Protein AF-A0A330HG38-F1 (afdb_monomer_lite)

Sequence (78 aa):
GLSRAETILPTVQDLARRHVGYGVEEHHYATVGQALIETLAAGLGEAFTQEVREAWAAAYGLLASVMIAAARDVQLAA

Structure (mmCIF, N/CA/C/O backbone):
data_AF-A0A330HG38-F1
#
_entry.id   AF-A0A330HG38-F1
#
loop_
_atom_site.group_PDB
_atom_site.id
_atom_site.type_symbol
_atom_site.label_atom_id
_atom_site.label_alt_id
_atom_site.label_comp_id
_atom_site.label_asym_id
_atom_site.label_entity_id
_atom_site.label_seq_id
_atom_site.pdbx_PDB_ins_code
_atom_site.Cartn_x
_atom_site.Cartn_y
_atom_site.Cartn_z
_atom_site.occupancy
_atom_site.B_iso_or_equiv
_atom_site.auth_seq_id
_atom_site.auth_comp_id
_atom_site.auth_asym_id
_atom_site.auth_atom_id
_atom_site.pdbx_PDB_model_num
ATOM 1 N N . GLY A 1 1 ? 9.720 -7.572 10.909 1.00 50.59 1 GLY A N 1
ATOM 2 C CA . GLY A 1 1 ? 8.550 -6.685 10.742 1.00 50.59 1 GLY A CA 1
ATOM 3 C C . GLY A 1 1 ? 9.020 -5.289 10.386 1.00 50.59 1 GLY A C 1
ATOM 4 O O . GLY A 1 1 ? 10.221 -5.060 10.454 1.00 50.59 1 GLY A O 1
ATOM 5 N N . LEU A 1 2 ? 8.112 -4.378 10.015 1.00 57.00 2 LEU A N 1
ATOM 6 C CA . LEU A 1 2 ? 8.405 -2.999 9.562 1.00 57.00 2 LEU A CA 1
ATOM 7 C C . LEU A 1 2 ? 9.324 -2.183 10.496 1.00 57.00 2 LEU A C 1
ATOM 9 O O . LEU A 1 2 ? 9.970 -1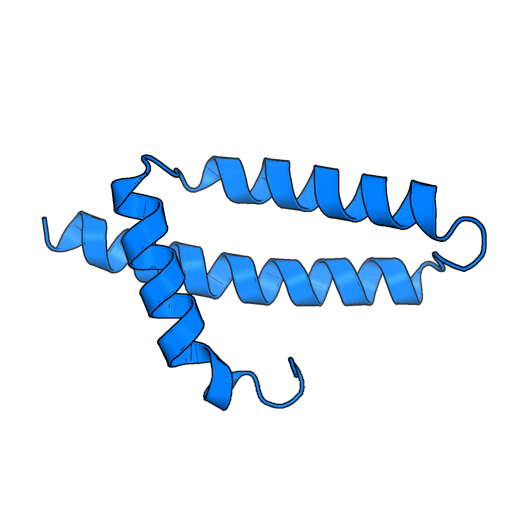.248 10.046 1.00 57.00 2 LEU A O 1
ATOM 13 N N . SER A 1 3 ? 9.476 -2.598 11.757 1.00 65.88 3 SER A N 1
ATOM 14 C CA . SER A 1 3 ? 10.505 -2.122 12.694 1.00 65.88 3 SER A CA 1
ATOM 15 C C . SER A 1 3 ? 11.958 -2.363 12.248 1.00 65.88 3 SER A C 1
ATOM 17 O O . SER A 1 3 ? 12.881 -1.845 12.865 1.00 65.88 3 SER A O 1
ATOM 19 N N . ARG A 1 4 ? 12.179 -3.153 11.189 1.00 68.69 4 ARG A N 1
ATOM 20 C CA . ARG A 1 4 ? 13.473 -3.373 10.527 1.00 68.69 4 ARG A CA 1
ATOM 21 C C . ARG A 1 4 ? 13.329 -3.205 9.014 1.00 68.69 4 ARG A C 1
ATOM 23 O O . ARG A 1 4 ? 13.601 -4.142 8.262 1.00 68.69 4 ARG A O 1
ATOM 30 N N . ALA A 1 5 ? 12.857 -2.039 8.575 1.00 67.31 5 ALA A N 1
ATOM 31 C CA . ALA A 1 5 ? 12.634 -1.723 7.160 1.00 67.31 5 ALA A CA 1
ATOM 32 C C . ALA A 1 5 ? 13.848 -2.067 6.269 1.00 67.31 5 ALA A C 1
ATOM 34 O O . ALA A 1 5 ? 13.690 -2.646 5.199 1.00 67.31 5 ALA A O 1
ATOM 35 N N . GLU A 1 6 ? 15.062 -1.834 6.767 1.00 68.94 6 GLU A N 1
ATOM 36 C CA . GLU A 1 6 ? 16.325 -2.158 6.090 1.00 68.94 6 GLU A CA 1
ATOM 37 C C . GLU A 1 6 ? 16.456 -3.648 5.736 1.00 68.94 6 GLU A C 1
ATOM 39 O O . GLU A 1 6 ? 16.927 -3.999 4.659 1.00 68.94 6 GLU A O 1
ATOM 44 N N . THR A 1 7 ? 15.981 -4.542 6.610 1.00 79.75 7 THR A N 1
ATOM 45 C CA . THR A 1 7 ? 16.105 -5.998 6.409 1.00 79.75 7 THR A CA 1
ATOM 46 C C . THR A 1 7 ? 15.150 -6.544 5.354 1.00 79.75 7 THR A C 1
ATOM 48 O O . THR A 1 7 ? 15.403 -7.606 4.792 1.00 79.75 7 THR A 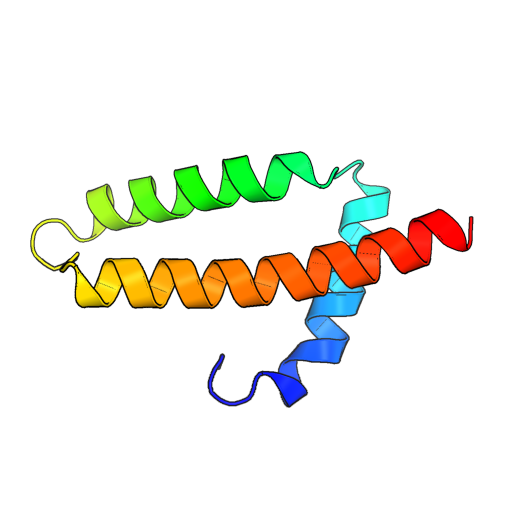O 1
ATOM 51 N N . ILE A 1 8 ? 14.056 -5.832 5.080 1.00 82.38 8 ILE A N 1
ATOM 52 C CA . ILE A 1 8 ? 13.071 -6.229 4.069 1.00 82.38 8 ILE A CA 1
ATOM 53 C C . ILE A 1 8 ? 13.266 -5.482 2.750 1.00 82.38 8 ILE A C 1
ATOM 55 O O . ILE A 1 8 ? 12.683 -5.884 1.746 1.00 82.38 8 ILE A O 1
ATOM 59 N N . LEU A 1 9 ? 14.097 -4.434 2.729 1.00 86.00 9 LEU A N 1
ATOM 60 C CA . LEU A 1 9 ? 14.292 -3.573 1.566 1.00 86.00 9 LEU A CA 1
ATOM 61 C C . LEU A 1 9 ? 14.707 -4.352 0.305 1.00 86.00 9 LEU A C 1
ATOM 63 O O . LEU A 1 9 ? 14.049 -4.162 -0.719 1.00 86.00 9 LEU A O 1
ATOM 67 N N . PRO A 1 10 ? 15.681 -5.290 0.351 1.00 90.44 10 PRO A N 1
ATOM 68 C CA . PRO A 1 10 ? 16.052 -6.060 -0.839 1.00 90.44 10 PRO A CA 1
ATOM 69 C C . PRO A 1 10 ? 14.890 -6.904 -1.380 1.00 90.44 10 PRO A C 1
ATOM 71 O O . PRO A 1 10 ? 14.668 -6.969 -2.588 1.00 90.44 10 PRO A O 1
ATOM 74 N N . THR A 1 11 ? 14.106 -7.508 -0.483 1.00 91.44 11 THR A N 1
ATOM 75 C CA . THR A 1 11 ? 12.935 -8.322 -0.835 1.00 91.44 11 THR A CA 1
ATOM 76 C C . THR A 1 11 ? 11.818 -7.476 -1.446 1.00 91.44 11 THR A C 1
ATOM 78 O O . THR A 1 11 ? 11.179 -7.896 -2.408 1.00 91.44 11 THR A O 1
ATOM 81 N N . VAL A 1 12 ? 11.583 -6.274 -0.915 1.00 92.12 12 VAL A N 1
ATOM 82 C CA . VAL A 1 12 ? 10.581 -5.330 -1.436 1.00 92.12 12 VAL A CA 1
ATOM 83 C C . VAL A 1 12 ? 10.983 -4.811 -2.817 1.00 92.12 12 VAL A C 1
ATOM 85 O O . VAL A 1 12 ? 10.143 -4.730 -3.711 1.00 92.12 12 VAL A O 1
ATOM 88 N N . GLN A 1 13 ? 12.263 -4.508 -3.027 1.00 93.19 13 GLN A N 1
ATOM 89 C CA . GLN A 1 13 ? 12.770 -4.113 -4.340 1.00 93.19 13 GLN A CA 1
ATOM 90 C C . GLN A 1 13 ? 12.618 -5.245 -5.361 1.00 93.19 13 GLN A C 1
ATOM 92 O O . GLN A 1 13 ? 12.181 -5.003 -6.481 1.00 93.19 13 GLN A O 1
ATOM 97 N N . ASP A 1 14 ? 12.914 -6.492 -4.982 1.00 94.06 14 ASP A N 1
ATOM 98 C CA . ASP A 1 14 ? 12.683 -7.647 -5.857 1.00 94.06 14 ASP A CA 1
ATOM 99 C C . ASP A 1 14 ? 11.204 -7.831 -6.218 1.00 94.06 14 ASP A C 1
ATOM 101 O O . ASP A 1 14 ? 10.850 -8.058 -7.378 1.00 94.06 14 ASP A O 1
ATOM 105 N N . LEU A 1 15 ? 10.321 -7.657 -5.233 1.00 94.75 15 LEU A N 1
ATOM 106 C CA . LEU A 1 15 ? 8.881 -7.658 -5.454 1.00 94.75 15 LEU A CA 1
ATOM 107 C C . LEU A 1 15 ? 8.471 -6.594 -6.481 1.00 94.75 15 LEU A C 1
ATOM 109 O O . LEU A 1 15 ? 7.692 -6.906 -7.383 1.00 94.75 15 LEU A O 1
ATOM 113 N N . ALA A 1 16 ? 9.016 -5.379 -6.383 1.00 94.81 16 ALA A N 1
ATOM 114 C CA . ALA A 1 16 ? 8.737 -4.291 -7.316 1.00 94.81 16 ALA A CA 1
ATOM 115 C C . ALA A 1 16 ? 9.156 -4.629 -8.752 1.00 94.81 16 ALA A C 1
ATOM 117 O O . ALA A 1 16 ? 8.371 -4.430 -9.678 1.00 94.81 16 ALA A O 1
ATOM 118 N N . ARG A 1 17 ? 10.337 -5.234 -8.944 1.00 94.12 17 ARG A N 1
ATOM 119 C CA . ARG A 1 17 ? 1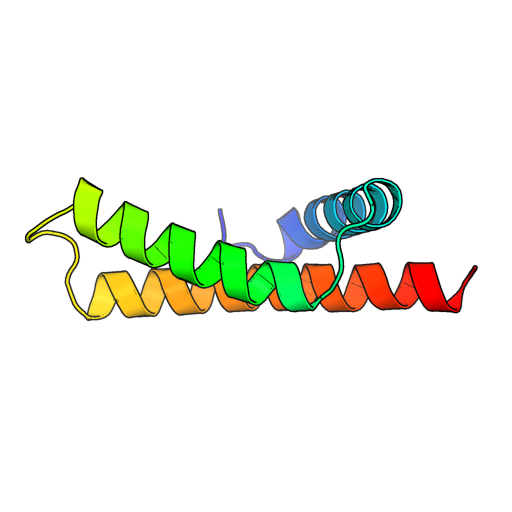0.793 -5.675 -10.275 1.00 94.12 17 ARG A CA 1
ATOM 120 C C . ARG A 1 17 ? 9.824 -6.667 -10.914 1.00 94.12 17 ARG A C 1
ATOM 122 O O . ARG A 1 17 ? 9.506 -6.552 -12.094 1.00 94.12 17 ARG A O 1
ATOM 129 N N . ARG A 1 18 ? 9.299 -7.612 -10.128 1.00 96.44 18 ARG A N 1
ATOM 130 C CA . ARG A 1 18 ? 8.272 -8.553 -10.606 1.00 96.44 18 ARG A CA 1
ATOM 131 C C . ARG A 1 18 ? 6.954 -7.853 -10.939 1.00 96.44 18 ARG A C 1
ATOM 133 O O . ARG A 1 18 ? 6.335 -8.199 -11.936 1.00 96.44 18 ARG A O 1
ATOM 140 N N . HIS A 1 19 ? 6.559 -6.846 -10.156 1.00 97.19 19 HIS A N 1
ATOM 141 C CA . HIS A 1 19 ? 5.347 -6.057 -10.410 1.00 97.19 19 HIS A CA 1
ATOM 142 C C . HIS A 1 19 ? 5.415 -5.286 -11.735 1.00 97.19 19 HIS A C 1
ATOM 144 O O . HIS A 1 19 ? 4.410 -5.232 -12.442 1.00 97.19 19 HIS A O 1
ATOM 150 N N . VAL A 1 20 ? 6.593 -4.781 -12.124 1.00 95.56 20 VAL A N 1
ATOM 151 C CA . VAL A 1 20 ? 6.797 -4.200 -13.465 1.00 95.56 20 VAL A CA 1
ATOM 152 C C . VAL A 1 20 ? 6.481 -5.230 -14.552 1.00 95.56 20 VAL A C 1
ATOM 154 O O . VAL A 1 20 ? 5.721 -4.938 -15.470 1.00 95.56 20 VAL A O 1
ATOM 157 N N . GLY A 1 21 ? 6.976 -6.465 -14.409 1.00 94.19 21 GLY A N 1
ATOM 158 C CA . GLY A 1 21 ? 6.690 -7.560 -15.344 1.00 94.19 21 GLY A CA 1
ATOM 159 C C . GLY A 1 21 ? 5.214 -7.978 -15.412 1.00 94.19 21 GLY A C 1
ATOM 160 O O . GLY A 1 21 ? 4.796 -8.576 -16.399 1.00 94.19 21 GLY A O 1
ATOM 161 N N . TYR A 1 22 ? 4.414 -7.648 -14.395 1.00 96.50 22 TYR A N 1
ATOM 162 C CA . TYR A 1 22 ? 2.967 -7.891 -14.380 1.00 96.50 22 TYR A CA 1
ATOM 163 C C . TYR A 1 22 ? 2.152 -6.740 -14.989 1.00 96.50 22 TYR A C 1
ATOM 165 O O . TYR A 1 22 ? 0.935 -6.862 -15.100 1.00 96.50 22 TYR A O 1
ATOM 173 N N . GLY A 1 23 ? 2.794 -5.629 -15.366 1.00 95.88 23 GLY A N 1
ATOM 174 C CA . GLY A 1 23 ? 2.115 -4.433 -15.870 1.00 95.88 23 GLY A CA 1
ATOM 175 C C . GLY A 1 23 ? 1.601 -3.496 -14.773 1.00 95.88 23 GLY A C 1
ATOM 176 O O . GLY A 1 23 ? 0.689 -2.710 -15.012 1.00 95.88 23 GLY A O 1
ATOM 177 N N . VAL A 1 24 ? 2.152 -3.563 -13.557 1.00 96.88 24 VAL A N 1
ATOM 178 C CA . VAL A 1 24 ? 1.763 -2.643 -12.481 1.00 96.88 24 VAL A CA 1
ATOM 179 C C . VAL A 1 24 ? 2.367 -1.260 -12.717 1.00 96.88 24 VAL A C 1
ATOM 181 O O . VAL A 1 24 ? 3.576 -1.063 -12.645 1.00 96.88 24 VAL A O 1
ATOM 184 N N . GLU A 1 25 ? 1.490 -0.289 -12.927 1.00 95.50 25 GLU A N 1
ATOM 185 C CA . GLU A 1 25 ? 1.793 1.143 -12.964 1.00 95.50 25 GLU A CA 1
ATOM 186 C C . GLU A 1 25 ? 1.725 1.835 -11.589 1.00 95.50 25 GLU A C 1
ATOM 188 O O . GLU A 1 25 ? 1.088 1.349 -10.653 1.00 95.50 25 GLU A O 1
ATOM 193 N N . GLU A 1 26 ? 2.331 3.023 -11.482 1.00 95.50 26 GLU A N 1
ATOM 194 C CA . GLU A 1 26 ? 2.384 3.821 -10.245 1.00 95.50 26 GLU A CA 1
ATOM 195 C C . GLU A 1 26 ? 1.006 4.175 -9.676 1.00 95.50 26 GLU A C 1
ATOM 197 O O . GLU A 1 26 ? 0.808 4.180 -8.460 1.00 95.50 26 GLU A O 1
ATOM 202 N N . HIS A 1 27 ? 0.031 4.451 -10.541 1.00 96.25 27 HIS A N 1
ATOM 203 C CA . HIS A 1 27 ? -1.300 4.857 -10.103 1.00 96.25 27 HIS A CA 1
ATOM 204 C C . HIS A 1 27 ? -2.043 3.725 -9.365 1.00 96.25 27 HIS A C 1
ATOM 206 O O . HIS A 1 27 ? -2.869 4.002 -8.493 1.00 96.25 27 HIS A O 1
ATOM 212 N N . HIS A 1 28 ? -1.702 2.455 -9.623 1.00 97.88 28 HIS A N 1
ATOM 213 C CA . HIS A 1 28 ? -2.307 1.314 -8.932 1.00 97.88 28 HIS A CA 1
ATOM 214 C C . HIS A 1 28 ? -1.996 1.288 -7.430 1.00 97.88 28 HIS A C 1
ATOM 216 O O . HIS A 1 28 ? -2.809 0.793 -6.649 1.00 97.88 28 HIS A O 1
ATOM 222 N N . TYR A 1 29 ? -0.857 1.838 -6.993 1.00 97.94 29 TYR A N 1
ATOM 223 C CA . TYR A 1 29 ? -0.511 1.886 -5.569 1.00 97.94 29 TYR A CA 1
ATOM 224 C C . TYR A 1 29 ? -1.485 2.778 -4.786 1.00 97.94 29 TYR A C 1
ATOM 226 O O . TYR A 1 29 ? -1.871 2.451 -3.667 1.00 97.94 29 TYR A O 1
ATOM 234 N N . ALA A 1 30 ? -1.966 3.875 -5.379 1.00 97.06 30 ALA A N 1
ATOM 235 C CA . ALA A 1 30 ? -2.987 4.699 -4.736 1.00 97.06 30 ALA A CA 1
ATOM 236 C C . ALA A 1 30 ? -4.309 3.927 -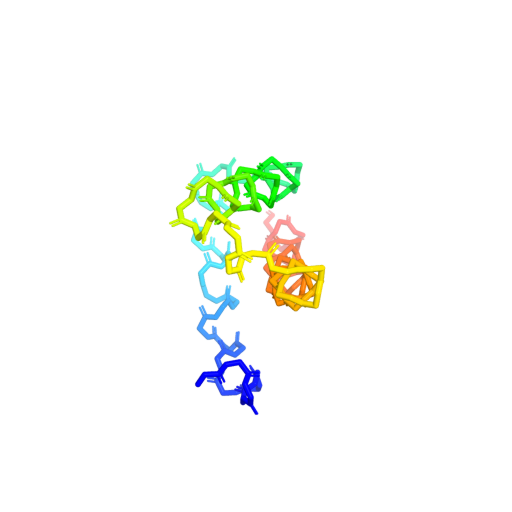4.572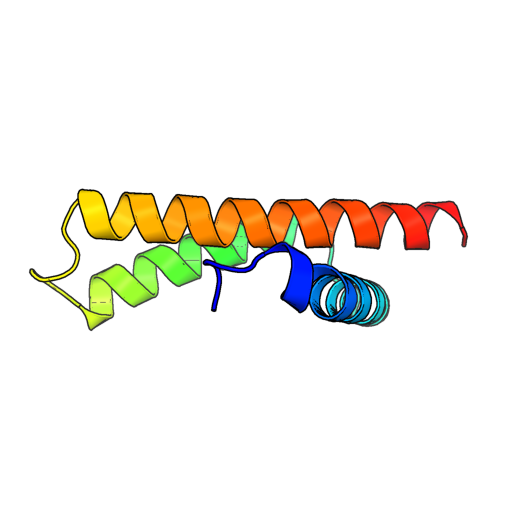 1.00 97.06 30 ALA A C 1
ATOM 238 O O . ALA A 1 30 ? -4.905 3.948 -3.494 1.00 97.06 30 ALA A O 1
ATOM 239 N N . THR A 1 31 ? -4.730 3.193 -5.608 1.00 98.12 31 THR A N 1
ATOM 240 C CA . THR A 1 31 ? -5.936 2.350 -5.577 1.00 98.12 31 THR A CA 1
ATOM 241 C C . THR A 1 31 ? -5.843 1.258 -4.512 1.00 98.12 31 THR A C 1
ATOM 243 O O . THR A 1 31 ? -6.764 1.093 -3.714 1.00 98.12 31 THR A O 1
ATOM 246 N N . VAL A 1 32 ? -4.718 0.542 -4.453 1.00 97.94 32 VAL A N 1
ATOM 247 C CA . VAL A 1 32 ? -4.494 -0.510 -3.450 1.00 97.94 32 VAL A CA 1
ATOM 248 C C . VAL A 1 32 ? -4.438 0.075 -2.039 1.00 97.94 32 VAL A C 1
ATOM 250 O O . VAL A 1 32 ? -5.000 -0.515 -1.120 1.00 97.94 32 VAL A O 1
ATOM 253 N N . GLY A 1 33 ? -3.815 1.241 -1.857 1.00 97.94 33 GLY A N 1
ATOM 254 C CA . GLY A 1 33 ? -3.769 1.925 -0.565 1.00 97.94 33 GLY A CA 1
ATOM 255 C C . GLY A 1 33 ? -5.155 2.284 -0.031 1.00 97.94 33 GLY A C 1
ATOM 256 O O . GLY A 1 33 ? -5.440 2.031 1.138 1.00 97.94 33 GLY A O 1
ATOM 257 N N . GLN A 1 34 ? -6.037 2.812 -0.885 1.00 98.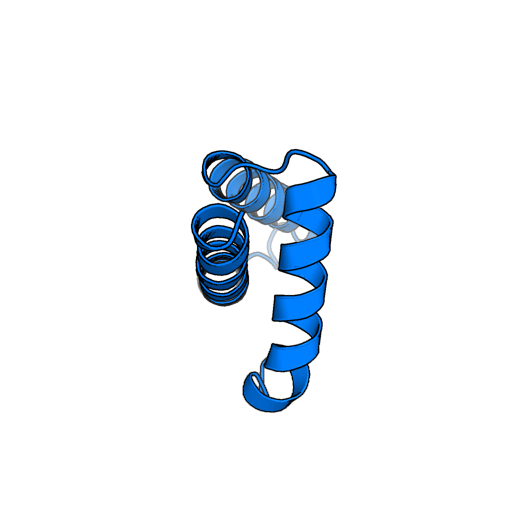12 34 GLN A N 1
ATOM 258 C CA . GLN A 1 34 ? -7.433 3.085 -0.516 1.00 98.12 34 GLN A CA 1
ATOM 259 C C . GLN A 1 34 ? -8.162 1.795 -0.126 1.00 98.12 34 GLN A C 1
ATOM 261 O O . GLN A 1 34 ? -8.676 1.697 0.988 1.00 98.12 34 GLN A O 1
ATOM 266 N N . ALA A 1 35 ? -8.109 0.773 -0.986 1.00 98.50 35 ALA A N 1
ATOM 267 C CA . ALA A 1 35 ? -8.772 -0.506 -0.738 1.00 98.50 35 ALA A CA 1
ATOM 268 C C . ALA A 1 35 ? -8.286 -1.185 0.555 1.00 98.50 35 ALA A C 1
ATOM 270 O O . ALA A 1 35 ? -9.085 -1.757 1.296 1.00 98.50 35 ALA A O 1
ATOM 271 N N . LEU A 1 36 ? -6.987 -1.101 0.864 1.00 98.38 36 LEU A N 1
ATOM 272 C CA . LEU A 1 36 ? -6.414 -1.620 2.106 1.00 98.38 36 LEU A CA 1
ATOM 273 C C . LEU A 1 36 ? -7.015 -0.925 3.331 1.00 98.38 36 LEU A C 1
ATOM 275 O O . LEU A 1 36 ? -7.454 -1.598 4.261 1.00 98.38 36 LEU A O 1
ATOM 279 N N . ILE A 1 37 ? -7.039 0.409 3.337 1.00 98.31 37 ILE A N 1
ATOM 280 C CA . ILE A 1 37 ? -7.560 1.192 4.464 1.00 98.31 37 ILE A CA 1
ATOM 281 C C . ILE A 1 37 ? -9.058 0.947 4.655 1.00 98.31 37 ILE A C 1
ATOM 283 O O . ILE A 1 37 ? -9.496 0.745 5.785 1.00 98.31 37 ILE A O 1
ATOM 287 N N . GLU A 1 38 ? -9.832 0.898 3.572 1.00 98.44 38 GLU A N 1
ATOM 288 C CA . GLU A 1 38 ? -11.262 0.572 3.614 1.00 98.44 38 GLU A CA 1
ATOM 289 C C . GLU A 1 38 ? -11.510 -0.843 4.153 1.00 98.44 38 GLU A C 1
ATOM 291 O O . GLU A 1 38 ? -12.364 -1.044 5.017 1.00 98.44 38 GLU A O 1
ATOM 296 N N . THR A 1 39 ? -10.717 -1.820 3.706 1.00 98.56 39 THR A N 1
ATOM 297 C CA . THR A 1 39 ? -10.819 -3.212 4.166 1.00 98.56 39 THR A CA 1
ATOM 298 C C . THR A 1 39 ? -10.486 -3.335 5.652 1.00 98.56 39 THR A C 1
ATOM 300 O O . THR A 1 39 ? -11.183 -4.035 6.388 1.00 98.56 39 THR A O 1
ATOM 303 N N . LEU A 1 40 ? -9.444 -2.641 6.120 1.00 98.31 40 LEU A N 1
ATOM 304 C CA . LEU A 1 40 ? -9.076 -2.615 7.536 1.00 98.31 40 LEU A CA 1
ATOM 305 C C . LEU A 1 40 ? -10.158 -1.950 8.387 1.00 98.31 40 LEU A C 1
ATOM 307 O O . LEU A 1 40 ? -10.500 -2.485 9.439 1.00 98.31 40 LEU A O 1
ATOM 311 N N . ALA A 1 41 ? -10.736 -0.841 7.917 1.00 98.06 41 ALA A N 1
ATOM 312 C CA . ALA A 1 41 ? -11.851 -0.182 8.589 1.00 98.06 41 ALA A CA 1
ATOM 313 C C . ALA A 1 41 ? -13.058 -1.120 8.733 1.00 98.06 41 ALA A C 1
ATOM 315 O O . ALA A 1 41 ? -13.611 -1.254 9.824 1.00 98.06 41 ALA A O 1
ATOM 316 N N . ALA A 1 42 ? -13.425 -1.821 7.656 1.00 98.31 42 ALA A N 1
ATOM 317 C CA . ALA A 1 42 ? -14.530 -2.774 7.666 1.00 98.31 42 ALA A CA 1
ATOM 318 C C . ALA A 1 42 ? -14.267 -3.983 8.582 1.00 98.31 42 ALA A C 1
ATOM 320 O O . ALA A 1 42 ? -15.178 -4.444 9.265 1.00 98.31 42 ALA A O 1
ATOM 321 N N . GLY A 1 43 ? -13.035 -4.500 8.607 1.00 98.06 43 GLY A N 1
ATOM 322 C CA . GLY A 1 43 ? -12.681 -5.694 9.379 1.00 98.06 43 GLY A CA 1
ATOM 323 C C . GLY A 1 43 ? -12.449 -5.447 10.871 1.00 98.06 43 GLY A C 1
ATOM 324 O O . GLY A 1 43 ? -12.743 -6.319 11.686 1.00 98.06 43 GLY A O 1
ATOM 325 N N . LEU A 1 44 ? -11.913 -4.282 11.240 1.00 97.62 44 LEU A N 1
ATOM 326 C CA . LEU A 1 44 ? -11.572 -3.947 12.628 1.00 97.62 44 LEU A CA 1
ATOM 327 C C . LEU A 1 44 ? -12.685 -3.171 13.347 1.00 97.62 44 LEU A C 1
ATOM 329 O O . LEU A 1 44 ? -12.717 -3.173 14.578 1.00 97.62 44 LEU A O 1
ATOM 333 N N . GLY A 1 45 ? -13.596 -2.521 12.613 1.00 97.62 45 GLY A N 1
ATOM 334 C CA . GLY A 1 45 ? -14.703 -1.762 13.195 1.00 97.62 45 GLY A CA 1
ATOM 335 C C . GLY A 1 45 ? -14.208 -0.702 14.183 1.00 97.62 45 GLY A C 1
ATOM 336 O O . GLY A 1 45 ? -13.341 0.103 13.854 1.00 97.62 45 GLY A O 1
ATOM 337 N N . GLU A 1 46 ? -14.714 -0.729 15.417 1.00 97.44 46 GLU A N 1
ATOM 338 C CA . GLU A 1 46 ? -14.325 0.217 16.478 1.00 97.44 46 GLU A CA 1
ATOM 339 C C . GLU A 1 46 ? -12.832 0.155 16.847 1.00 97.44 46 GLU A C 1
ATOM 341 O O . GLU A 1 46 ? -12.274 1.142 17.325 1.00 97.44 46 GLU A O 1
ATOM 346 N N . ALA A 1 47 ? -12.158 -0.973 16.591 1.00 97.81 47 ALA A N 1
ATOM 347 C CA . ALA A 1 47 ? -10.718 -1.094 16.809 1.00 97.81 47 ALA A CA 1
ATOM 348 C C . ALA A 1 47 ? -9.887 -0.355 15.742 1.00 97.81 47 ALA A C 1
ATOM 350 O O . ALA A 1 47 ? -8.683 -0.163 15.932 1.00 97.81 47 ALA A O 1
ATOM 351 N N . PHE A 1 48 ? -10.496 0.090 14.636 1.00 98.25 48 PHE A N 1
ATOM 352 C CA . PHE A 1 48 ? -9.843 0.935 13.636 1.00 98.25 48 PHE A CA 1
ATOM 353 C C . PHE A 1 48 ? -9.829 2.402 14.076 1.00 98.25 48 PHE A C 1
ATOM 355 O O . PHE A 1 48 ? -10.456 3.276 13.475 1.00 98.25 48 PHE A O 1
ATOM 362 N N . THR A 1 49 ? -9.116 2.670 15.168 1.00 98.50 49 THR A N 1
ATOM 363 C CA . THR A 1 49 ? -8.954 4.028 15.692 1.00 98.50 49 THR A CA 1
ATOM 364 C C . THR A 1 49 ? -8.195 4.914 14.700 1.00 98.50 49 THR A C 1
ATOM 366 O O . THR A 1 49 ? -7.516 4.432 13.789 1.00 98.50 49 THR A O 1
ATOM 369 N N . GLN A 1 50 ? -8.261 6.234 14.896 1.00 98.00 50 GLN A N 1
ATOM 370 C CA . GLN A 1 50 ? -7.513 7.184 14.067 1.00 98.00 50 GLN A CA 1
ATOM 371 C C . GLN A 1 50 ? -6.002 6.894 14.073 1.00 98.00 50 GLN A C 1
ATOM 373 O O . GLN A 1 50 ? -5.373 6.920 13.019 1.00 98.00 50 GLN A O 1
ATOM 378 N N . GLU A 1 51 ? -5.440 6.548 15.233 1.00 97.88 51 GLU A N 1
ATOM 379 C CA . GLU A 1 51 ? -4.027 6.174 15.365 1.00 97.88 51 GLU A CA 1
ATOM 380 C C . GLU A 1 51 ? -3.695 4.913 14.551 1.00 97.88 51 GLU A C 1
ATOM 382 O O . GLU A 1 51 ? -2.698 4.876 13.830 1.00 97.88 51 GLU A O 1
ATOM 387 N N . VAL A 1 52 ? -4.564 3.895 14.591 1.00 97.56 52 VAL A N 1
ATOM 388 C CA . VAL A 1 52 ? -4.398 2.668 13.795 1.00 97.56 52 VAL A CA 1
ATOM 389 C C . VAL A 1 52 ? -4.467 2.979 12.300 1.00 97.56 52 VAL A C 1
ATOM 391 O O . VAL A 1 52 ? -3.633 2.496 11.530 1.00 97.56 52 VAL A O 1
ATOM 394 N N . ARG A 1 53 ? -5.419 3.816 11.875 1.00 97.94 53 ARG A N 1
ATOM 395 C CA . ARG A 1 53 ? -5.549 4.255 10.481 1.00 97.94 53 ARG A CA 1
ATOM 396 C C . ARG A 1 53 ? -4.294 4.973 9.993 1.00 97.94 53 ARG A C 1
ATOM 398 O O . ARG A 1 53 ? -3.798 4.660 8.911 1.00 97.94 53 ARG A O 1
ATOM 405 N N . GLU A 1 54 ? -3.781 5.918 10.773 1.00 97.62 54 GLU A N 1
ATOM 406 C CA . GLU A 1 54 ? -2.569 6.673 10.442 1.00 97.62 54 GLU A CA 1
ATOM 407 C C . GLU A 1 54 ? -1.336 5.768 10.380 1.00 97.62 54 GLU A C 1
ATOM 409 O O . GLU A 1 54 ? -0.560 5.861 9.427 1.00 97.62 54 GLU A O 1
ATOM 414 N N . ALA A 1 55 ? -1.195 4.833 11.324 1.00 96.50 55 ALA A N 1
ATOM 415 C CA . ALA A 1 55 ? -0.104 3.865 11.328 1.00 96.50 55 ALA A CA 1
ATOM 416 C C . ALA A 1 55 ? -0.116 2.974 10.074 1.00 96.50 55 ALA A C 1
ATOM 418 O O . ALA A 1 55 ? 0.925 2.778 9.443 1.00 96.50 55 ALA A O 1
ATOM 419 N N . TRP A 1 56 ? -1.287 2.472 9.667 1.00 97.44 56 TRP A N 1
ATOM 420 C CA . TRP A 1 56 ? -1.424 1.679 8.442 1.00 97.44 56 TRP A CA 1
ATOM 421 C C . TRP A 1 56 ? -1.182 2.499 7.177 1.00 97.44 56 TRP A C 1
ATOM 423 O O . TRP A 1 56 ? -0.500 2.021 6.268 1.00 97.44 56 TRP A O 1
ATOM 433 N N . ALA A 1 57 ? -1.679 3.736 7.123 1.00 97.00 57 ALA A N 1
ATOM 434 C CA . ALA A 1 57 ? -1.440 4.633 5.997 1.00 97.00 57 ALA A CA 1
ATOM 435 C C . ALA A 1 57 ? 0.057 4.946 5.839 1.00 97.00 57 ALA A C 1
ATOM 437 O O . ALA A 1 57 ? 0.590 4.862 4.731 1.00 97.00 57 ALA A O 1
ATOM 438 N N . ALA A 1 58 ? 0.756 5.231 6.941 1.00 95.25 58 ALA A N 1
ATOM 439 C CA . ALA A 1 58 ? 2.195 5.476 6.941 1.00 95.25 58 ALA A CA 1
ATOM 440 C C . ALA A 1 58 ? 2.991 4.226 6.534 1.00 95.25 58 ALA A C 1
ATOM 442 O O . ALA A 1 58 ? 3.886 4.307 5.690 1.00 95.25 58 ALA A O 1
ATOM 443 N N . ALA A 1 59 ? 2.641 3.059 7.083 1.00 93.81 59 ALA A N 1
ATOM 444 C CA . ALA A 1 59 ? 3.282 1.790 6.749 1.00 93.81 59 ALA A CA 1
ATOM 445 C C . ALA A 1 59 ? 3.134 1.441 5.260 1.00 93.81 59 ALA A C 1
ATOM 447 O O . ALA A 1 59 ? 4.118 1.089 4.603 1.00 93.81 59 ALA A O 1
ATOM 448 N N . TYR A 1 60 ? 1.919 1.567 4.721 1.00 96.19 60 TYR A N 1
ATOM 449 C CA . TYR A 1 60 ? 1.658 1.323 3.308 1.00 96.19 60 TYR A CA 1
ATOM 450 C C . TYR A 1 60 ? 2.365 2.348 2.419 1.00 96.19 60 TYR A C 1
ATOM 452 O O . TYR A 1 60 ? 3.011 1.964 1.447 1.00 96.19 60 TYR A O 1
ATOM 460 N N . GLY A 1 61 ? 2.303 3.635 2.770 1.00 95.44 61 GLY A N 1
ATOM 461 C CA . GLY A 1 61 ? 2.960 4.705 2.020 1.00 95.44 61 GLY A CA 1
ATOM 462 C C . GLY A 1 61 ? 4.472 4.508 1.920 1.00 95.44 61 GLY A C 1
ATOM 463 O O . GLY A 1 61 ? 5.039 4.631 0.833 1.00 95.44 61 GLY A O 1
ATOM 464 N N . LEU A 1 62 ? 5.121 4.112 3.019 1.00 93.44 62 LEU A N 1
ATOM 465 C CA . LEU A 1 62 ? 6.542 3.766 3.019 1.00 93.44 62 LEU A CA 1
ATOM 466 C C . LEU A 1 62 ? 6.828 2.601 2.062 1.00 93.44 62 LEU A C 1
ATOM 468 O O . LEU A 1 62 ? 7.698 2.718 1.199 1.00 93.44 62 LEU A O 1
ATOM 472 N N . LEU A 1 63 ? 6.077 1.502 2.169 1.00 93.62 63 LEU A N 1
ATOM 473 C CA . LEU A 1 63 ? 6.251 0.334 1.302 1.00 93.62 63 LEU A CA 1
ATOM 474 C C . LEU A 1 63 ? 6.053 0.685 -0.181 1.00 93.62 63 LEU A C 1
ATOM 476 O O . LEU A 1 63 ? 6.898 0.351 -1.012 1.00 93.62 63 LEU A O 1
ATOM 480 N N . ALA A 1 64 ? 4.967 1.392 -0.500 1.00 96.50 64 ALA A N 1
ATOM 481 C CA . ALA A 1 64 ? 4.643 1.823 -1.853 1.00 96.50 64 ALA A CA 1
ATOM 482 C C . ALA A 1 64 ? 5.738 2.730 -2.426 1.00 96.50 64 ALA A C 1
ATOM 484 O O . ALA A 1 64 ? 6.150 2.531 -3.564 1.00 96.50 64 ALA A O 1
ATOM 485 N N . SER A 1 65 ? 6.277 3.667 -1.636 1.00 95.06 65 SER A N 1
ATOM 486 C CA . SER A 1 65 ? 7.351 4.559 -2.092 1.00 95.06 65 SER A CA 1
ATOM 487 C C . SER A 1 65 ? 8.619 3.803 -2.504 1.00 95.06 65 SER A C 1
ATOM 489 O O . SER A 1 65 ? 9.194 4.094 -3.552 1.00 95.06 65 SER A O 1
ATOM 491 N N . VAL A 1 66 ? 9.015 2.783 -1.733 1.00 94.12 66 VAL A N 1
ATOM 492 C CA . VAL A 1 66 ? 10.172 1.934 -2.049 1.00 94.12 66 VAL A CA 1
ATOM 493 C C . VAL A 1 66 ? 9.918 1.141 -3.327 1.00 94.12 66 VAL A C 1
ATOM 495 O O . VAL A 1 66 ? 10.799 1.050 -4.182 1.00 94.12 66 VAL A O 1
ATOM 498 N N . MET A 1 67 ? 8.718 0.572 -3.471 1.00 96.25 67 MET A N 1
ATOM 499 C CA . MET A 1 67 ? 8.371 -0.209 -4.656 1.00 96.25 67 MET A CA 1
ATOM 500 C C . MET A 1 67 ? 8.301 0.653 -5.917 1.00 96.25 67 MET A C 1
ATOM 502 O O . MET A 1 67 ? 8.832 0.249 -6.946 1.00 96.25 67 MET A O 1
ATOM 506 N N . ILE A 1 68 ? 7.710 1.846 -5.841 1.00 96.75 68 ILE A N 1
ATOM 507 C CA . ILE A 1 68 ? 7.643 2.793 -6.961 1.00 96.75 68 ILE A CA 1
ATOM 508 C C . ILE A 1 68 ? 9.049 3.213 -7.393 1.00 96.75 68 ILE A C 1
ATOM 510 O O . ILE A 1 68 ? 9.351 3.176 -8.583 1.00 96.75 68 ILE A O 1
ATOM 514 N N . ALA A 1 69 ? 9.929 3.558 -6.447 1.00 95.50 69 ALA A N 1
ATOM 515 C CA . ALA A 1 69 ? 11.312 3.914 -6.764 1.00 95.50 69 ALA A CA 1
ATOM 516 C C . ALA A 1 69 ? 12.038 2.771 -7.494 1.00 95.50 69 ALA A C 1
ATOM 518 O O . ALA A 1 69 ? 12.591 2.975 -8.570 1.00 95.50 69 ALA A O 1
ATOM 519 N N . ALA A 1 70 ? 11.947 1.546 -6.970 1.00 94.75 70 ALA A N 1
ATOM 520 C CA . ALA A 1 70 ? 12.571 0.380 -7.590 1.00 94.75 70 ALA A CA 1
ATOM 521 C C . ALA A 1 70 ? 11.956 0.012 -8.954 1.00 94.75 70 ALA A C 1
ATOM 523 O O . ALA A 1 70 ? 12.663 -0.474 -9.834 1.00 94.75 70 ALA A O 1
ATOM 524 N N . ALA A 1 71 ? 10.652 0.228 -9.147 1.00 95.12 71 ALA A N 1
ATOM 525 C CA . ALA A 1 71 ? 9.981 0.004 -10.425 1.00 95.12 71 ALA A CA 1
ATOM 526 C C . ALA A 1 71 ? 10.453 0.998 -11.499 1.00 95.12 71 ALA A C 1
ATOM 528 O O . ALA A 1 71 ? 10.740 0.583 -12.623 1.00 95.12 71 ALA A O 1
ATOM 529 N N . ARG A 1 72 ? 10.610 2.280 -11.139 1.00 95.19 72 ARG A N 1
ATOM 530 C CA . ARG A 1 72 ? 11.168 3.312 -12.030 1.00 95.19 72 ARG A CA 1
ATOM 531 C C . ARG A 1 72 ? 12.576 2.960 -12.493 1.00 95.19 72 ARG A C 1
ATOM 533 O O . ARG A 1 72 ? 12.860 3.078 -13.679 1.00 95.19 72 ARG A O 1
ATOM 540 N N . ASP A 1 73 ? 13.426 2.475 -11.589 1.00 93.75 73 ASP A N 1
ATOM 541 C CA . ASP A 1 73 ? 14.794 2.066 -11.933 1.00 93.75 73 ASP A CA 1
ATOM 542 C C . ASP A 1 73 ? 14.811 0.964 -13.005 1.00 93.75 73 ASP A C 1
ATOM 544 O O . ASP A 1 73 ? 15.621 1.009 -13.928 1.00 93.75 73 ASP A O 1
ATOM 548 N N . VAL A 1 74 ? 13.887 -0.004 -12.928 1.00 91.19 74 VAL A N 1
ATOM 549 C CA . VAL A 1 74 ? 13.740 -1.048 -13.961 1.00 91.19 74 VAL A CA 1
ATOM 550 C C . VAL A 1 74 ? 13.294 -0.455 -15.289 1.00 91.19 74 VAL A C 1
ATOM 552 O O . VAL A 1 74 ? 13.845 -0.809 -16.324 1.00 91.19 74 VAL A O 1
ATOM 555 N N . GLN A 1 75 ? 12.295 0.426 -15.265 1.00 86.19 75 GLN A N 1
ATOM 556 C CA . GLN A 1 75 ? 11.733 1.026 -16.475 1.00 86.19 75 GLN A CA 1
ATOM 557 C C . GLN A 1 75 ? 12.728 1.945 -17.190 1.00 86.19 75 GLN A C 1
ATOM 559 O O . GLN A 1 75 ? 12.706 2.014 -18.410 1.00 86.19 75 GLN A O 1
ATOM 564 N N . LEU A 1 76 ? 13.602 2.632 -16.448 1.00 88.94 76 LEU A N 1
ATOM 565 C CA . LEU A 1 76 ? 14.664 3.475 -17.006 1.00 88.94 76 LEU A CA 1
ATOM 566 C C . LEU A 1 76 ? 15.838 2.667 -17.579 1.00 88.94 76 LEU A C 1
ATOM 568 O O . LEU A 1 76 ? 16.581 3.183 -18.410 1.00 88.94 76 LEU A O 1
ATOM 572 N N . ALA A 1 77 ? 16.037 1.436 -17.103 1.00 82.25 77 ALA A N 1
ATOM 573 C CA . ALA A 1 77 ? 17.096 0.540 -17.563 1.00 82.25 77 ALA A CA 1
ATOM 574 C C . ALA A 1 77 ? 16.686 -0.342 -18.761 1.00 82.25 77 ALA A C 1
ATOM 576 O O . ALA A 1 77 ? 17.537 -1.064 -19.285 1.00 82.25 77 ALA A O 1
ATOM 577 N N . ALA A 1 78 ? 15.406 -0.314 -19.148 1.00 71.31 78 ALA A N 1
ATOM 578 C CA . ALA A 1 78 ? 14.829 -1.047 -20.277 1.00 71.31 78 ALA A CA 1
ATOM 579 C C . ALA A 1 78 ? 14.840 -0.205 -21.561 1.00 71.31 78 ALA A C 1
ATOM 581 O O . ALA A 1 78 ? 15.066 -0.807 -22.636 1.00 71.31 78 ALA A O 1
#

InterPro domains:
  IPR000971 Globin [PF00042] (8-67)
  IPR000971 Globin [PS01033] (1-72)
  IPR009050 Globin-like superfamily [SSF46458] (4-72)
  IPR012292 Globin/Protoglobin [G3DSA:1.10.490.10] (1-78)

Secondary structure (DSSP, 8-state):
-GGGHHHHHHHHHHHHHHHHHTT--THHHHHHHHHHHHHHHHHHGGG--HHHHHHHHHHHHHHHHHHHHHHHHHHH--

Foldseek 3Di:
DVVCVVVCLVVLLVVLCVCVVVVDDLVVLVVVLVVVLVVCCVVCPVNCDPVVSVVSSVSSVVSSVSSNVSNVVNVVVD

Organism: NCBI:txid1209954

pLDDT: mean 92.42, std 9.84, range [50.59, 98.56]

Radius of gyration: 14.06 Å; chains: 1; bounding box: 32×16×37 Å